Protein AF-A0A2D5K2M2-F1 (afdb_monomer)

Secondary structure (DSSP, 8-state):
-PPPPTT--------HHHHHHHHHHHHT--HHHHHHHHTTPBTT-EEEEEEETTEEEEEEEEE-TTS-GGG--B-

Mean predicted aligned error: 3.93 Å

Sequence (75 aa):
MHDAKKGELIGVFSSGGPIGVSVQTALEAPDMKAAELNWRIYNCSVTKFSFNENRFTLDQFNDTSYLSEELLTYR

pLDDT: mean 91.73, std 9.24, range [45.0, 98.12]

Solvent-accessible surface area (backbone atoms only — not comparable to full-atom values): 4804 Å² total; per-residue (Å²): 131,81,83,81,55,93,91,63,88,83,88,82,91,83,56,49,67,67,50,24,54,50,52,20,63,38,63,71,47,57,68,71,58,26,56,59,52,29,59,66,38,41,64,87,37,47,66,42,70,53,72,58,101,88,46,58,37,74,75,43,74,60,43,49,88,89,55,57,80,94,68,71,45,65,106

Structure (mmCIF, N/CA/C/O backbone):
data_AF-A0A2D5K2M2-F1
#
_entry.id   AF-A0A2D5K2M2-F1
#
loop_
_atom_site.group_PDB
_atom_site.id
_atom_site.type_symbol
_atom_site.label_atom_id
_atom_site.label_alt_id
_atom_site.label_comp_id
_atom_site.label_asym_id
_atom_site.label_entity_id
_atom_site.label_seq_id
_atom_site.pdbx_PDB_ins_code
_atom_site.Cartn_x
_atom_site.Cartn_y
_atom_site.Cartn_z
_atom_site.occupancy
_atom_site.B_iso_or_equiv
_atom_site.auth_seq_id
_atom_site.auth_comp_id
_atom_site.auth_asym_id
_atom_site.auth_atom_id
_atom_site.pdbx_PDB_model_num
ATOM 1 N N . MET A 1 1 ? -19.053 -14.135 6.891 1.00 45.00 1 MET A N 1
ATOM 2 C CA . MET A 1 1 ? -17.656 -13.657 6.908 1.00 45.00 1 MET A CA 1
ATOM 3 C C . MET A 1 1 ? -17.342 -13.361 8.360 1.00 45.00 1 MET A C 1
ATOM 5 O O . MET A 1 1 ? -18.180 -12.747 9.000 1.00 45.00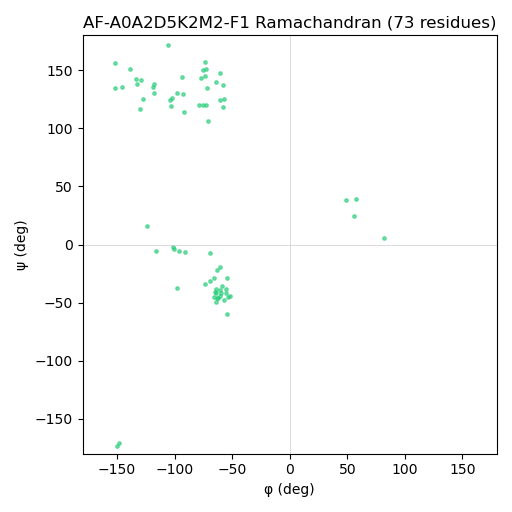 1 MET A O 1
ATOM 9 N N . HIS A 1 2 ? -16.282 -13.953 8.907 1.00 51.12 2 HIS A N 1
ATOM 10 C CA . HIS A 1 2 ? -16.001 -13.933 10.345 1.00 51.12 2 HIS A CA 1
ATOM 11 C C . HIS A 1 2 ? -15.719 -12.510 10.847 1.00 51.12 2 HIS A C 1
ATOM 13 O O . HIS A 1 2 ? -15.040 -11.753 10.156 1.00 51.12 2 HIS A O 1
ATOM 19 N N . ASP A 1 3 ? -16.229 -12.179 12.037 1.00 73.12 3 ASP A N 1
ATOM 20 C CA . ASP A 1 3 ? -15.888 -10.948 12.751 1.00 73.12 3 ASP A CA 1
ATOM 21 C C . ASP A 1 3 ? -14.375 -10.908 12.988 1.00 73.12 3 ASP A C 1
ATOM 23 O O . ASP A 1 3 ? -13.820 -11.790 13.651 1.00 73.12 3 ASP A O 1
ATOM 27 N N . ALA A 1 4 ? -13.709 -9.897 12.431 1.00 75.06 4 ALA A N 1
ATOM 28 C CA . ALA A 1 4 ? -12.306 -9.631 12.709 1.00 75.06 4 ALA A CA 1
ATOM 29 C C . ALA A 1 4 ? -12.135 -9.347 14.204 1.00 75.06 4 ALA A C 1
ATOM 31 O O . ALA A 1 4 ? -12.780 -8.451 14.758 1.00 75.06 4 ALA A O 1
ATOM 32 N N . LYS A 1 5 ? -11.259 -10.092 14.878 1.00 85.81 5 LYS A N 1
ATOM 33 C CA . LYS A 1 5 ? -10.966 -9.836 16.290 1.00 85.81 5 LYS A CA 1
ATOM 34 C C . LYS A 1 5 ? -10.085 -8.598 16.420 1.00 85.81 5 L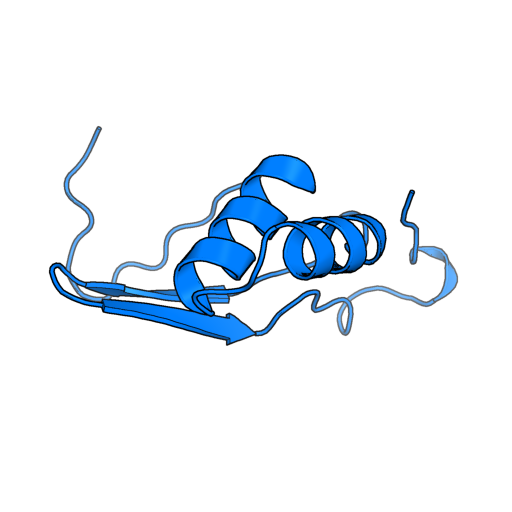YS A C 1
ATOM 36 O O . LYS A 1 5 ? -9.244 -8.303 15.572 1.00 85.81 5 LYS A O 1
ATOM 41 N N . LYS A 1 6 ? -10.223 -7.878 17.535 1.00 84.88 6 LYS A N 1
ATOM 42 C CA . LYS A 1 6 ? -9.337 -6.751 17.846 1.00 84.88 6 LYS A CA 1
ATOM 43 C C . LYS A 1 6 ? -7.876 -7.220 17.865 1.00 84.88 6 LYS A C 1
ATOM 45 O O . LYS A 1 6 ? -7.534 -8.128 18.617 1.00 84.88 6 LYS A O 1
ATOM 50 N N . GLY A 1 7 ? -7.028 -6.559 17.077 1.00 87.00 7 GLY A N 1
ATOM 51 C CA . GLY A 1 7 ? -5.602 -6.883 16.961 1.00 87.00 7 GLY A CA 1
ATOM 52 C C . GLY A 1 7 ? -5.286 -8.042 16.011 1.00 87.00 7 GLY A C 1
ATOM 53 O O . GLY A 1 7 ? -4.132 -8.454 15.937 1.00 87.00 7 GLY A O 1
ATOM 54 N N . GLU A 1 8 ? -6.277 -8.571 15.293 1.00 92.12 8 GLU A N 1
ATOM 55 C CA . GLU A 1 8 ? -6.052 -9.577 14.259 1.00 92.12 8 GLU A CA 1
ATOM 56 C C . GLU A 1 8 ? -5.378 -8.963 13.025 1.00 92.12 8 GLU A C 1
ATOM 58 O O . GLU A 1 8 ? -5.771 -7.898 12.546 1.00 92.12 8 GLU A O 1
ATOM 63 N N . LEU A 1 9 ? -4.356 -9.648 12.505 1.00 94.19 9 LEU A N 1
ATOM 64 C CA . LEU A 1 9 ? -3.690 -9.276 11.261 1.00 94.19 9 LEU A CA 1
ATOM 65 C C . LEU A 1 9 ? -4.362 -10.001 10.093 1.00 94.19 9 LEU A C 1
ATOM 67 O O . LEU A 1 9 ? -4.269 -11.222 9.982 1.00 94.19 9 LEU A O 1
ATOM 71 N N . ILE A 1 10 ? -5.010 -9.242 9.212 1.00 94.81 10 ILE A N 1
ATOM 72 C CA . ILE A 1 10 ? -5.756 -9.781 8.071 1.00 94.81 10 ILE A CA 1
ATOM 73 C C . ILE A 1 10 ? -4.951 -9.581 6.788 1.00 94.81 10 ILE A C 1
ATOM 75 O O . ILE A 1 10 ? -4.590 -8.457 6.440 1.00 94.81 10 ILE A O 1
ATOM 79 N N . GLY A 1 11 ? -4.693 -10.673 6.067 1.00 95.94 11 GLY A N 1
ATOM 80 C CA . GLY A 1 11 ? -4.091 -10.644 4.736 1.00 95.94 11 GLY A CA 1
ATOM 81 C C . GLY A 1 11 ? -5.156 -10.630 3.641 1.00 95.94 11 GLY A C 1
ATOM 82 O O . GLY A 1 11 ? -6.045 -11.479 3.633 1.00 95.94 11 GLY A O 1
ATOM 83 N N . VAL A 1 12 ? -5.047 -9.695 2.696 1.00 96.56 12 VAL A N 1
ATOM 84 C CA . VAL A 1 12 ? -5.927 -9.607 1.523 1.00 96.56 12 VAL A CA 1
ATOM 85 C C . VAL A 1 12 ? -5.068 -9.546 0.264 1.00 96.56 12 VAL A C 1
ATOM 87 O O . VAL A 1 12 ? -4.219 -8.670 0.133 1.00 96.56 12 VAL A O 1
ATOM 90 N N . PHE A 1 13 ? -5.312 -10.461 -0.674 1.00 96.88 13 PHE A N 1
ATOM 91 C CA . PHE A 1 13 ? -4.676 -10.468 -1.992 1.00 96.88 13 PHE A CA 1
ATOM 92 C C . PHE A 1 13 ? -5.677 -9.941 -3.016 1.00 96.88 13 PHE A C 1
ATOM 94 O O . PHE A 1 13 ? -6.763 -10.499 -3.173 1.00 96.88 13 PHE A O 1
ATOM 101 N N . SER A 1 14 ? -5.335 -8.836 -3.673 1.00 94.88 14 SER A N 1
ATOM 102 C CA . SER A 1 14 ? -6.231 -8.122 -4.585 1.00 94.88 14 SER A CA 1
ATOM 103 C C . SER A 1 14 ? -5.444 -7.444 -5.713 1.00 94.88 14 SER A C 1
ATOM 105 O O . SER A 1 14 ? -4.252 -7.691 -5.882 1.00 94.88 14 SER A O 1
ATOM 107 N N . SER A 1 15 ? -6.118 -6.612 -6.504 1.00 93.0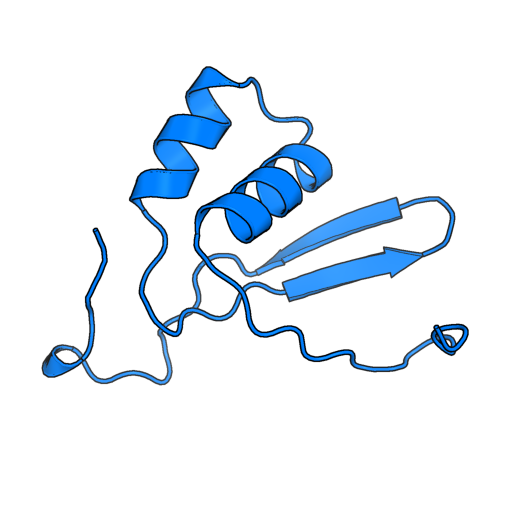0 15 SER A N 1
ATOM 108 C CA . SER A 1 15 ? -5.536 -5.840 -7.608 1.00 93.00 15 SER A CA 1
ATOM 109 C C . SER A 1 15 ? -5.390 -4.354 -7.261 1.00 93.00 15 SER A C 1
ATOM 111 O O . SER A 1 15 ? -5.897 -3.894 -6.236 1.00 93.00 15 SER A O 1
ATOM 113 N N . GLY A 1 16 ? -4.721 -3.593 -8.136 1.00 91.31 16 GLY A N 1
ATOM 114 C CA . GLY A 1 16 ? -4.500 -2.155 -7.957 1.00 91.31 16 GLY A CA 1
ATOM 115 C C . GLY A 1 16 ? -5.789 -1.372 -7.702 1.00 91.31 16 GLY A C 1
ATOM 116 O O . GLY A 1 16 ? -5.843 -0.625 -6.739 1.00 91.31 16 GLY A O 1
ATOM 117 N N . GLY A 1 17 ? -6.861 -1.621 -8.465 1.00 91.56 17 GLY A N 1
ATOM 118 C CA . GLY A 1 17 ? -8.128 -0.884 -8.334 1.00 91.56 17 GLY A CA 1
ATOM 119 C C . GLY A 1 17 ? -8.714 -0.877 -6.910 1.00 91.56 17 GLY A C 1
ATOM 120 O O . GLY A 1 17 ? -8.861 0.197 -6.326 1.00 91.56 17 GLY A O 1
ATOM 121 N N . PRO A 1 18 ? -9.020 -2.045 -6.310 1.00 95.00 18 PRO A N 1
ATOM 122 C CA . PRO A 1 18 ? -9.474 -2.128 -4.920 1.00 95.00 18 PRO A CA 1
ATOM 123 C C . PRO A 1 18 ? -8.485 -1.548 -3.902 1.00 95.00 18 PRO A C 1
ATOM 125 O O . PRO A 1 18 ? -8.911 -0.945 -2.914 1.00 95.00 18 PRO A O 1
ATOM 128 N N . ILE A 1 19 ? -7.176 -1.698 -4.135 1.00 95.69 19 ILE A N 1
ATOM 129 C CA . ILE A 1 19 ? -6.146 -1.103 -3.273 1.00 95.69 19 ILE A CA 1
ATOM 130 C C . ILE A 1 19 ? -6.237 0.422 -3.335 1.00 95.69 19 ILE A C 1
ATOM 132 O O . ILE A 1 19 ? -6.317 1.058 -2.288 1.00 95.69 19 ILE A O 1
ATOM 136 N N . GLY A 1 20 ? -6.284 1.030 -4.522 1.00 94.56 20 GLY A N 1
ATOM 137 C CA . GLY A 1 20 ? -6.347 2.483 -4.629 1.00 94.56 20 GLY A CA 1
ATOM 138 C C . GLY A 1 20 ? -7.668 3.077 -4.170 1.00 94.56 20 GLY A C 1
ATOM 139 O O . GLY A 1 20 ? -7.635 4.151 -3.588 1.00 94.56 20 GLY A O 1
ATOM 140 N N . VAL A 1 21 ? -8.805 2.385 -4.315 1.00 94.44 21 VAL A N 1
ATOM 141 C CA . VAL A 1 21 ? -10.069 2.825 -3.685 1.00 94.44 21 VAL A CA 1
ATOM 142 C C . VAL A 1 21 ? -9.954 2.793 -2.159 1.00 94.44 21 VAL A C 1
ATOM 144 O O . VAL A 1 21 ? -10.427 3.702 -1.477 1.00 94.44 21 VAL A O 1
ATOM 147 N N . SER A 1 22 ? -9.274 1.787 -1.604 1.00 96.12 22 SER A N 1
ATOM 148 C CA . SER A 1 22 ? -9.019 1.708 -0.161 1.00 96.12 22 SER A CA 1
ATOM 149 C C . SER A 1 22 ? -8.100 2.848 0.299 1.00 96.12 22 SER A C 1
ATOM 151 O O . SER A 1 22 ? -8.410 3.540 1.265 1.00 96.12 22 SER A O 1
ATOM 153 N N . VAL A 1 23 ? -7.013 3.119 -0.431 1.00 96.38 23 VAL A N 1
ATOM 154 C CA . VAL A 1 23 ? -6.118 4.263 -0.173 1.00 96.38 23 VAL A CA 1
ATOM 155 C C . VAL A 1 23 ? -6.868 5.590 -0.293 1.00 96.38 23 VAL A C 1
ATOM 157 O O . VAL A 1 23 ? -6.733 6.443 0.579 1.00 96.38 23 VAL A O 1
ATOM 160 N N . GLN A 1 24 ? -7.692 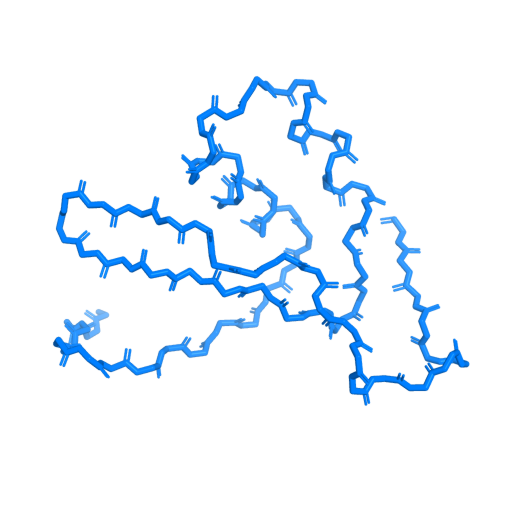5.753 -1.329 1.00 96.00 24 GLN A N 1
ATOM 161 C CA . GLN A 1 24 ? -8.532 6.931 -1.524 1.00 96.00 24 GLN A CA 1
ATOM 162 C C . GLN A 1 24 ? -9.451 7.153 -0.328 1.00 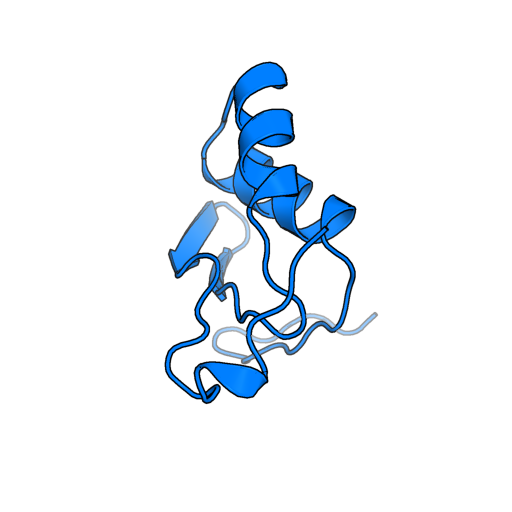96.00 24 GLN A C 1
ATOM 164 O O . GLN A 1 24 ? -9.516 8.265 0.186 1.00 96.00 24 GLN A O 1
ATOM 169 N N . THR A 1 25 ? -10.117 6.092 0.128 1.00 95.56 25 THR A N 1
ATOM 170 C CA . THR A 1 25 ? -11.022 6.136 1.279 1.00 95.56 25 THR A CA 1
ATOM 171 C C . THR A 1 25 ? -10.268 6.526 2.549 1.00 95.56 25 THR A C 1
ATOM 173 O O . THR A 1 25 ? -10.714 7.405 3.275 1.00 95.56 25 THR A O 1
ATOM 176 N N . ALA A 1 26 ? -9.100 5.925 2.801 1.00 96.56 26 ALA A N 1
ATOM 177 C CA . ALA A 1 26 ? -8.290 6.212 3.986 1.00 96.56 26 ALA A CA 1
ATOM 178 C C . ALA A 1 26 ? -7.732 7.645 4.024 1.00 96.56 26 ALA A C 1
ATOM 180 O O . ALA A 1 26 ? -7.459 8.163 5.104 1.00 96.56 26 ALA A O 1
ATOM 181 N N . LEU A 1 27 ? -7.504 8.252 2.857 1.00 94.88 27 LEU A N 1
ATOM 182 C CA . LEU A 1 27 ? -6.933 9.594 2.720 1.00 94.88 27 LEU A CA 1
ATOM 183 C C . LEU A 1 27 ? -7.976 10.676 2.421 1.00 94.88 27 LEU A C 1
ATOM 185 O O . LEU A 1 27 ? -7.595 11.834 2.271 1.00 94.88 27 LEU A O 1
ATOM 189 N N . GLU A 1 28 ? -9.251 10.302 2.271 1.00 94.81 28 GLU A N 1
ATOM 190 C CA . GLU A 1 28 ? -10.316 11.182 1.770 1.00 94.81 28 GLU A CA 1
ATOM 191 C C . GLU A 1 28 ? -9.895 11.909 0.474 1.00 94.81 28 GLU A C 1
ATOM 193 O O . GLU A 1 28 ? -10.148 13.096 0.262 1.00 94.81 28 GLU A O 1
ATOM 198 N N . ALA A 1 29 ? -9.176 11.192 -0.397 1.00 94.81 29 ALA A N 1
ATOM 199 C CA . ALA A 1 29 ? -8.535 11.792 -1.557 1.00 94.81 29 ALA A CA 1
ATOM 200 C C . ALA A 1 29 ? -9.547 12.073 -2.690 1.00 94.81 29 ALA A C 1
ATOM 202 O O . ALA A 1 29 ? -10.425 11.246 -2.958 1.00 94.81 29 ALA A O 1
ATOM 203 N N . PRO A 1 30 ? -9.396 13.186 -3.434 1.00 94.94 30 PRO A N 1
ATOM 204 C CA . PRO A 1 30 ? -10.192 13.441 -4.633 1.00 94.94 30 PRO A CA 1
ATOM 205 C C . PRO A 1 30 ? -9.988 12.367 -5.712 1.00 94.94 30 PRO A C 1
ATOM 207 O O . PRO A 1 30 ? -8.870 11.881 -5.893 1.00 94.94 30 PRO A O 1
ATOM 210 N N . ASP A 1 31 ? -11.028 12.078 -6.499 1.00 91.75 31 ASP A N 1
ATOM 211 C CA . ASP A 1 31 ? -11.036 11.005 -7.513 1.00 91.75 31 ASP A CA 1
ATOM 212 C C . ASP A 1 31 ? -9.848 11.055 -8.478 1.00 91.75 31 ASP A C 1
ATOM 214 O O . ASP A 1 31 ? -9.198 10.044 -8.738 1.00 91.75 31 ASP A O 1
ATOM 218 N N . MET A 1 32 ? -9.504 12.248 -8.971 1.00 91.50 32 MET A N 1
ATOM 219 C CA . MET A 1 32 ? -8.363 12.417 -9.876 1.00 91.50 32 MET A CA 1
ATOM 220 C C . MET A 1 32 ? -7.041 11.995 -9.226 1.00 91.50 32 MET A C 1
ATOM 222 O O . MET A 1 32 ? -6.209 11.359 -9.868 1.00 91.50 32 MET A O 1
ATOM 226 N N . LYS A 1 33 ? -6.851 12.302 -7.937 1.00 86.94 33 LYS A N 1
ATOM 227 C CA . LYS A 1 33 ? -5.641 11.913 -7.202 1.00 86.94 33 LYS A CA 1
ATOM 228 C C . LYS A 1 33 ? -5.627 10.422 -6.891 1.00 86.94 33 LYS A C 1
ATOM 230 O O . LYS A 1 33 ? -4.566 9.807 -6.943 1.00 86.94 33 LYS A O 1
ATOM 235 N N . ALA A 1 34 ? -6.788 9.827 -6.636 1.00 87.81 34 ALA A N 1
ATOM 236 C CA . ALA A 1 34 ? -6.920 8.385 -6.479 1.00 87.81 34 ALA A CA 1
ATOM 237 C C . ALA A 1 34 ? -6.584 7.623 -7.770 1.00 87.81 34 ALA A C 1
ATOM 239 O O . ALA A 1 34 ? -5.883 6.612 -7.725 1.00 87.81 3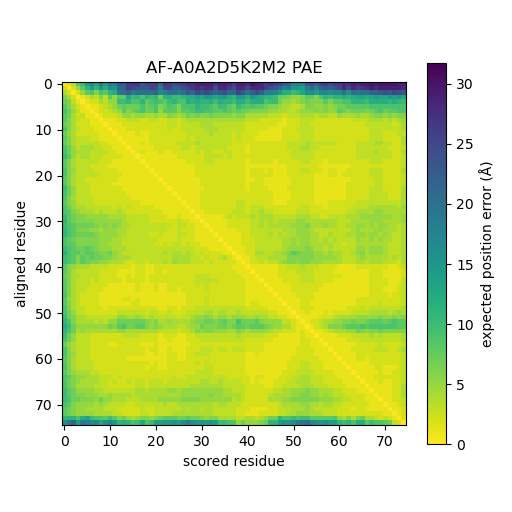4 ALA A O 1
ATOM 240 N N . ALA A 1 35 ? -7.027 8.126 -8.926 1.00 87.56 35 ALA A N 1
ATOM 241 C CA . ALA A 1 35 ? -6.684 7.559 -10.227 1.00 87.56 35 ALA A CA 1
ATOM 242 C C . ALA A 1 35 ? -5.171 7.635 -10.504 1.00 87.56 35 ALA A C 1
ATOM 244 O O . ALA A 1 35 ? -4.565 6.631 -10.875 1.00 87.56 35 ALA A O 1
ATOM 245 N N . GLU A 1 36 ? -4.546 8.790 -10.248 1.00 89.06 36 GLU A N 1
ATOM 246 C CA . GLU A 1 36 ? -3.090 8.954 -10.365 1.00 89.06 36 GLU A CA 1
ATOM 247 C C . GLU A 1 36 ? -2.318 7.996 -9.440 1.00 89.06 36 GLU A C 1
ATOM 249 O O . GLU A 1 36 ? -1.315 7.416 -9.853 1.00 89.06 36 GLU A O 1
ATOM 254 N N . LEU A 1 37 ? -2.780 7.810 -8.196 1.00 85.62 37 LEU A N 1
ATOM 255 C CA . LEU A 1 37 ? -2.179 6.876 -7.235 1.00 85.62 37 LEU A CA 1
ATOM 256 C C . LEU A 1 37 ? -2.306 5.421 -7.689 1.00 85.62 37 LEU A C 1
ATOM 258 O O . LEU A 1 37 ? -1.350 4.657 -7.556 1.00 85.62 37 LEU A O 1
ATOM 262 N N . ASN A 1 38 ? -3.459 5.047 -8.245 1.00 87.12 38 ASN A N 1
ATOM 263 C CA . ASN A 1 38 ? -3.723 3.697 -8.736 1.00 87.12 38 ASN A CA 1
ATOM 264 C C . ASN A 1 38 ? -2.684 3.235 -9.767 1.00 87.12 38 ASN A C 1
ATOM 266 O O . ASN A 1 38 ? -2.196 2.111 -9.681 1.00 87.12 38 ASN A O 1
ATOM 270 N N . TRP A 1 39 ? -2.279 4.114 -10.688 1.00 87.94 39 TRP A N 1
ATOM 271 C CA . TRP A 1 39 ? -1.270 3.814 -11.717 1.00 87.94 39 TRP A CA 1
ATOM 272 C C . TRP A 1 39 ? 0.155 3.636 -11.183 1.00 87.94 39 TRP A C 1
ATOM 274 O O . TRP A 1 39 ? 1.066 3.292 -11.932 1.00 87.94 39 TRP A O 1
ATOM 284 N N . ARG A 1 40 ? 0.388 3.905 -9.896 1.00 91.19 40 ARG A N 1
ATOM 285 C CA . ARG A 1 40 ? 1.712 3.794 -9.272 1.00 91.19 40 ARG A CA 1
ATOM 286 C C . ARG A 1 40 ? 1.882 2.506 -8.472 1.00 91.19 40 ARG A C 1
ATOM 288 O O . ARG A 1 40 ? 2.967 2.299 -7.934 1.00 91.19 40 ARG A O 1
ATOM 295 N N . ILE A 1 41 ? 0.843 1.677 -8.353 1.00 95.19 41 ILE A N 1
ATOM 296 C CA . ILE A 1 41 ? 0.858 0.476 -7.513 1.00 95.19 41 ILE A CA 1
ATOM 297 C C . ILE A 1 41 ? 1.676 -0.625 -8.193 1.00 95.19 41 ILE A C 1
ATOM 299 O O . ILE A 1 41 ? 1.335 -1.089 -9.280 1.00 95.19 41 ILE A O 1
ATOM 303 N N . TYR A 1 42 ? 2.740 -1.073 -7.528 1.00 96.94 42 TYR A N 1
ATOM 304 C CA . TYR A 1 42 ? 3.538 -2.208 -7.975 1.00 96.94 42 TYR A CA 1
ATOM 305 C C . TYR A 1 42 ? 2.812 -3.528 -7.747 1.00 96.94 42 TYR A C 1
ATOM 307 O O . TYR A 1 42 ? 2.121 -3.730 -6.740 1.00 96.94 42 TYR A O 1
ATOM 315 N N . ASN A 1 43 ? 3.024 -4.456 -8.679 1.00 95.81 43 ASN A N 1
ATOM 316 C CA . ASN A 1 43 ? 2.671 -5.853 -8.502 1.00 95.81 43 ASN A CA 1
ATOM 317 C C . ASN A 1 43 ? 3.388 -6.393 -7.270 1.00 95.81 43 ASN A C 1
ATOM 319 O O . ASN A 1 43 ? 4.564 -6.107 -7.045 1.00 95.81 43 ASN A O 1
ATOM 323 N N . CYS A 1 44 ? 2.658 -7.174 -6.478 1.00 96.25 44 CYS A N 1
ATOM 324 C CA . CYS A 1 44 ? 3.145 -7.683 -5.203 1.00 96.25 44 CYS A CA 1
ATOM 325 C C . CYS A 1 44 ? 3.611 -6.570 -4.249 1.00 96.25 44 CYS A C 1
ATOM 327 O O . CYS A 1 44 ? 4.427 -6.832 -3.381 1.00 96.25 44 CYS A O 1
ATOM 329 N N . SER A 1 45 ? 3.136 -5.330 -4.355 1.00 97.38 45 SER A N 1
ATOM 330 C CA . SER A 1 45 ? 3.374 -4.365 -3.278 1.00 97.38 45 SER A CA 1
ATOM 331 C C . SER A 1 45 ? 2.524 -4.691 -2.048 1.00 97.38 45 SER A C 1
ATOM 333 O O . SER A 1 45 ? 1.430 -5.250 -2.154 1.00 97.38 45 SER A O 1
ATOM 335 N N . VAL A 1 46 ? 3.017 -4.324 -0.865 1.00 98.12 46 VAL A N 1
ATOM 336 C CA . VAL A 1 46 ? 2.256 -4.414 0.386 1.00 98.12 46 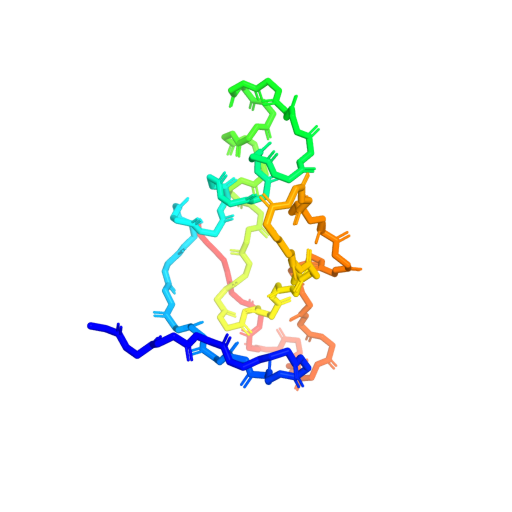VAL A CA 1
ATOM 337 C C . VAL A 1 46 ? 1.740 -3.028 0.763 1.00 98.12 46 VAL A C 1
ATOM 339 O O . VAL A 1 46 ? 2.499 -2.068 0.881 1.00 98.12 46 VAL A O 1
ATOM 342 N N . THR A 1 47 ? 0.430 -2.927 0.978 1.00 97.94 47 THR A N 1
ATOM 343 C CA . THR A 1 47 ? -0.226 -1.737 1.537 1.00 97.94 47 THR A CA 1
ATOM 344 C C . THR A 1 47 ? -0.876 -2.127 2.859 1.00 97.94 47 THR A C 1
ATOM 346 O O . THR A 1 47 ? -1.563 -3.146 2.929 1.00 97.94 47 THR A O 1
ATOM 349 N N . LYS A 1 48 ? -0.628 -1.350 3.917 1.00 98.00 48 LYS A N 1
ATOM 350 C CA . LYS A 1 48 ? -1.091 -1.638 5.280 1.00 98.00 48 LYS A CA 1
ATOM 351 C C . LYS A 1 48 ? -2.030 -0.551 5.767 1.00 98.00 48 LYS A C 1
ATOM 353 O O . LYS A 1 48 ? -1.759 0.639 5.590 1.00 98.00 48 LYS A O 1
ATOM 358 N N . PHE A 1 49 ? -3.091 -0.995 6.427 1.00 97.62 49 PHE A N 1
ATOM 359 C CA . PHE A 1 49 ? -4.072 -0.133 7.056 1.00 97.62 49 PHE A CA 1
ATOM 360 C C . PHE A 1 49 ? -4.295 -0.553 8.502 1.00 97.62 49 PHE A C 1
ATOM 362 O O . PHE A 1 49 ? -4.404 -1.745 8.799 1.00 97.62 49 PHE A O 1
ATOM 369 N N . SER A 1 50 ? -4.469 0.441 9.361 1.00 95.62 50 SER A N 1
ATOM 370 C CA . SER A 1 50 ? -5.031 0.273 10.692 1.00 95.62 50 SER A CA 1
ATOM 371 C C . SER A 1 50 ? -6.508 0.631 10.638 1.00 95.62 50 SER A C 1
ATOM 373 O O . SER A 1 50 ? -6.880 1.690 10.124 1.00 95.62 50 SER A O 1
ATOM 375 N N . PHE A 1 51 ? -7.359 -0.241 11.177 1.00 93.00 51 PHE A N 1
ATOM 376 C CA . PHE A 1 51 ? -8.801 -0.031 11.152 1.00 93.00 51 PHE A CA 1
ATOM 377 C C . PHE A 1 51 ? -9.489 -0.405 12.466 1.00 93.00 51 PHE A C 1
ATOM 379 O O . PHE A 1 51 ? -9.031 -1.260 13.224 1.00 93.00 51 PHE A O 1
ATOM 386 N N . ASN A 1 52 ? -10.598 0.272 12.738 1.00 90.56 52 ASN A N 1
ATOM 387 C CA . ASN A 1 52 ? -11.586 -0.067 13.755 1.00 90.56 52 ASN A CA 1
ATOM 388 C C . ASN A 1 52 ? -12.964 0.432 13.288 1.00 90.56 52 ASN A C 1
ATOM 390 O O . ASN A 1 52 ? -13.093 0.926 12.171 1.00 90.56 52 ASN A O 1
ATOM 394 N N . GLU A 1 53 ? -13.982 0.331 14.140 1.00 86.00 53 GLU A N 1
ATOM 395 C CA . GLU A 1 53 ? -15.357 0.735 13.810 1.00 86.00 53 GLU A CA 1
ATOM 396 C C . GLU A 1 53 ? -15.490 2.188 13.317 1.00 86.00 53 GLU A C 1
ATOM 398 O O . GLU A 1 53 ? -16.373 2.478 12.518 1.00 86.00 53 GLU A O 1
ATOM 403 N N . ASN A 1 54 ? -14.604 3.091 13.749 1.00 88.62 54 ASN A N 1
ATOM 404 C CA . ASN A 1 54 ? -14.703 4.531 13.492 1.00 88.62 54 ASN A CA 1
ATOM 405 C C . ASN A 1 54 ? -13.562 5.093 12.638 1.00 88.62 54 ASN A C 1
ATOM 407 O O . ASN A 1 54 ? -13.550 6.287 12.344 1.00 88.62 54 ASN A O 1
ATOM 411 N N . ARG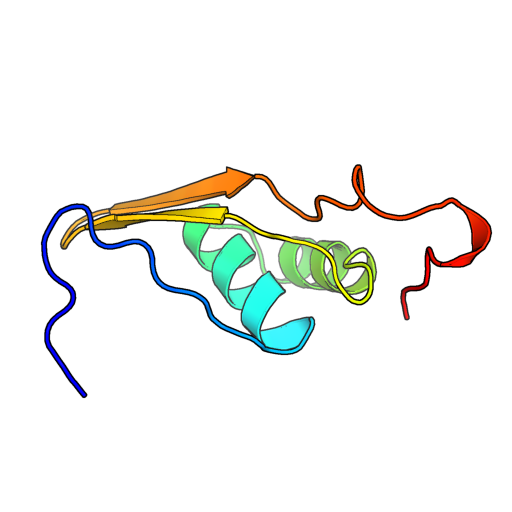 A 1 55 ? -12.547 4.289 12.307 1.00 90.44 55 ARG A N 1
ATOM 412 C CA . ARG A 1 55 ? -11.331 4.785 11.658 1.00 90.44 55 ARG A CA 1
ATOM 413 C C . ARG A 1 55 ? -10.773 3.761 10.691 1.00 90.44 55 ARG A C 1
ATOM 415 O O . ARG A 1 55 ? -10.619 2.598 11.044 1.00 90.44 55 ARG A O 1
ATOM 422 N N . PHE A 1 56 ? -10.382 4.239 9.518 1.00 95.44 56 PHE A N 1
ATOM 423 C CA . PHE A 1 56 ? -9.609 3.505 8.528 1.00 95.44 56 PHE A CA 1
ATOM 424 C C . PHE A 1 56 ? -8.435 4.395 8.118 1.00 95.44 56 PHE A C 1
ATOM 426 O O . PHE A 1 56 ? -8.638 5.514 7.659 1.00 95.44 56 PHE A O 1
ATOM 433 N N . THR A 1 57 ? -7.201 3.979 8.387 1.00 97.00 57 THR A N 1
ATOM 434 C CA . THR A 1 57 ? -6.014 4.822 8.190 1.00 97.00 57 THR A CA 1
ATOM 435 C C . THR A 1 57 ? -4.930 4.058 7.465 1.00 97.00 57 THR A C 1
ATOM 437 O O . THR A 1 57 ? -4.693 2.888 7.745 1.00 97.00 57 THR A O 1
ATOM 440 N N . LEU A 1 58 ? -4.282 4.745 6.529 1.00 97.56 58 LEU A N 1
ATOM 441 C CA . LEU A 1 58 ? -3.145 4.239 5.783 1.00 97.56 58 LEU A CA 1
ATOM 442 C C . LEU A 1 58 ? -1.874 4.332 6.632 1.00 97.56 58 LEU A C 1
ATOM 444 O O . LEU A 1 58 ? -1.462 5.429 7.002 1.00 97.56 58 LEU A O 1
ATOM 448 N N . ASP A 1 59 ? -1.239 3.191 6.882 1.00 97.69 59 ASP A N 1
ATOM 449 C CA . ASP A 1 59 ? 0.029 3.124 7.616 1.00 97.69 59 ASP A CA 1
ATOM 450 C C . ASP A 1 59 ? 1.223 3.041 6.660 1.00 97.69 59 ASP A C 1
ATOM 452 O O . ASP A 1 59 ? 2.285 3.606 6.912 1.00 97.69 59 ASP A O 1
ATOM 456 N N . GLN A 1 60 ? 1.056 2.318 5.549 1.00 97.69 60 GLN A N 1
ATOM 457 C CA . GLN A 1 60 ? 2.106 2.095 4.561 1.00 97.69 60 GLN A CA 1
ATOM 458 C C . GLN A 1 60 ? 1.483 1.878 3.185 1.00 97.69 60 GLN A C 1
ATOM 460 O O . GLN A 1 60 ? 0.538 1.103 3.053 1.00 97.69 60 GLN A O 1
ATOM 465 N N . PHE A 1 61 ? 2.032 2.522 2.158 1.00 96.50 61 PHE A N 1
ATOM 466 C CA . PHE A 1 61 ? 1.574 2.390 0.778 1.00 96.50 61 PHE A CA 1
ATOM 467 C C . PHE A 1 61 ? 2.677 1.833 -0.109 1.00 96.50 61 PHE A C 1
ATOM 469 O O . PHE A 1 61 ? 3.803 2.327 -0.065 1.00 96.50 61 PHE A O 1
ATOM 476 N N . ASN A 1 62 ? 2.308 0.869 -0.955 1.00 96.62 62 ASN A N 1
ATOM 477 C CA . ASN A 1 62 ? 3.114 0.434 -2.092 1.00 96.62 62 ASN A CA 1
ATOM 478 C C . ASN A 1 62 ? 4.528 -0.060 -1.714 1.00 96.62 62 ASN A C 1
ATOM 480 O O . ASN A 1 62 ? 5.501 0.233 -2.405 1.00 96.62 62 ASN A O 1
ATOM 484 N N . ASP A 1 63 ? 4.652 -0.781 -0.595 1.00 97.81 63 ASP A N 1
ATOM 485 C CA . ASP A 1 63 ? 5.937 -1.290 -0.117 1.00 97.81 63 ASP A CA 1
ATOM 486 C C . ASP A 1 63 ? 6.430 -2.447 -0.981 1.00 97.81 63 ASP A C 1
ATOM 488 O O . ASP A 1 63 ? 5.786 -3.494 -1.072 1.00 97.81 63 ASP A O 1
ATOM 492 N N . THR A 1 64 ? 7.596 -2.250 -1.581 1.00 97.75 64 THR A N 1
ATOM 493 C CA . THR A 1 64 ? 8.316 -3.243 -2.378 1.00 97.75 64 THR A CA 1
ATOM 494 C C . THR A 1 64 ? 9.729 -3.474 -1.850 1.00 97.75 64 THR A C 1
ATOM 496 O O . THR A 1 64 ? 10.554 -4.035 -2.560 1.00 97.75 64 THR A O 1
ATOM 499 N N . SER A 1 65 ? 10.041 -3.044 -0.622 1.00 97.25 65 SER A N 1
ATOM 500 C CA . SER A 1 65 ? 11.396 -3.121 -0.046 1.00 97.25 65 SER A CA 1
ATOM 501 C C . SER A 1 65 ? 11.951 -4.546 0.062 1.00 97.25 65 SER A C 1
ATOM 503 O O . SER A 1 65 ? 13.160 -4.738 0.160 1.00 97.25 65 SER A O 1
ATOM 505 N N . TYR A 1 66 ? 11.071 -5.545 0.029 1.00 96.56 66 TYR A N 1
ATOM 506 C CA . TYR A 1 66 ? 11.412 -6.964 0.053 1.00 96.56 66 TYR A CA 1
ATOM 507 C C . TYR A 1 66 ? 11.601 -7.579 -1.345 1.00 96.56 66 TYR A C 1
ATOM 509 O O . TYR A 1 66 ? 11.983 -8.745 -1.449 1.00 96.56 66 TYR A O 1
ATOM 517 N N . LEU A 1 67 ? 11.310 -6.829 -2.412 1.00 97.25 67 LEU A N 1
ATOM 518 C CA . LEU A 1 67 ? 11.516 -7.247 -3.796 1.00 97.25 67 LEU A CA 1
ATOM 519 C C . LEU A 1 67 ? 12.882 -6.762 -4.291 1.00 97.25 67 LEU A C 1
ATOM 521 O O . LEU A 1 67 ? 13.323 -5.662 -3.962 1.00 97.25 67 LEU A O 1
ATOM 525 N N . SER A 1 68 ? 13.542 -7.573 -5.119 1.00 97.06 68 SER A N 1
ATOM 526 C CA . SER A 1 68 ? 14.702 -7.119 -5.886 1.00 97.06 68 SER A CA 1
ATOM 527 C C . SER A 1 68 ? 14.265 -6.205 -7.033 1.00 97.06 68 SER A C 1
ATOM 529 O O . SER A 1 68 ? 13.134 -6.289 -7.514 1.00 97.06 68 SER A O 1
ATOM 531 N N . GLU A 1 69 ? 15.180 -5.355 -7.502 1.00 94.06 69 GLU A N 1
ATOM 532 C CA .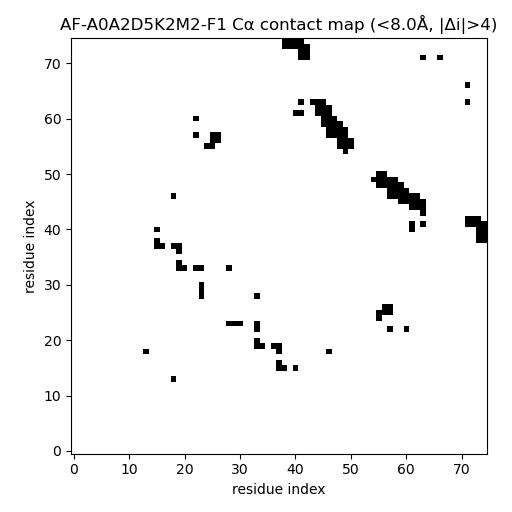 GLU A 1 69 ? 14.916 -4.389 -8.577 1.00 94.06 69 GLU A CA 1
ATOM 533 C C . GLU A 1 69 ? 14.382 -5.056 -9.857 1.00 94.06 69 GLU A C 1
ATOM 535 O O . GLU A 1 69 ? 13.449 -4.556 -10.479 1.00 94.06 69 GLU A O 1
ATOM 540 N N . GLU A 1 70 ? 14.896 -6.241 -10.194 1.00 96.62 70 GLU A N 1
ATOM 541 C CA . GLU A 1 70 ? 14.489 -7.027 -11.368 1.00 96.62 70 GLU A CA 1
ATOM 542 C C . GLU A 1 70 ? 13.022 -7.491 -11.330 1.00 96.62 70 GLU A C 1
ATOM 544 O O . GLU A 1 70 ? 12.439 -7.799 -12.369 1.00 96.62 70 GLU A O 1
ATOM 549 N N . LEU A 1 71 ? 12.417 -7.554 -10.140 1.00 95.81 71 LEU A N 1
ATOM 550 C CA . LEU A 1 71 ? 11.032 -7.985 -9.944 1.00 95.81 71 LEU A CA 1
ATOM 551 C C . LEU A 1 71 ? 10.049 -6.809 -9.870 1.00 95.81 71 LEU A C 1
ATOM 553 O O . LEU A 1 71 ? 8.833 -7.027 -9.824 1.00 95.81 71 LEU A O 1
ATOM 557 N N . LEU A 1 72 ? 10.543 -5.567 -9.868 1.00 96.00 72 LEU A N 1
ATOM 558 C CA . LEU A 1 72 ? 9.702 -4.379 -9.787 1.00 96.00 72 LEU A CA 1
ATOM 559 C C . LEU A 1 72 ? 8.935 -4.179 -11.095 1.00 96.00 72 LEU A C 1
ATOM 561 O O . LEU A 1 72 ? 9.471 -3.748 -12.113 1.00 96.00 72 LEU A O 1
ATOM 565 N N . THR A 1 73 ? 7.636 -4.467 -11.053 1.00 94.38 73 THR A N 1
ATOM 566 C CA . THR A 1 73 ? 6.726 -4.283 -12.187 1.00 94.38 73 THR A CA 1
ATOM 567 C C . THR A 1 73 ? 5.446 -3.587 -11.735 1.00 94.38 73 THR A C 1
ATOM 569 O O . THR A 1 73 ? 4.945 -3.843 -10.644 1.00 94.38 73 THR A O 1
ATOM 572 N N . TYR A 1 74 ? 4.909 -2.705 -12.570 1.00 87.44 74 TYR A N 1
ATOM 573 C CA . TYR A 1 74 ? 3.624 -2.023 -12.390 1.00 87.44 74 TYR A CA 1
ATOM 574 C C . TYR A 1 74 ? 3.062 -1.693 -13.775 1.00 87.44 74 TYR A C 1
ATOM 576 O O . TYR A 1 74 ? 3.821 -1.660 -14.750 1.00 87.44 74 TYR A O 1
ATOM 584 N N . ARG A 1 75 ? 1.745 -1.528 -13.891 1.00 66.38 75 ARG A N 1
ATOM 585 C CA . ARG A 1 75 ? 1.070 -1.163 -15.143 1.00 66.38 75 ARG A CA 1
ATOM 586 C C . ARG A 1 75 ? -0.087 -0.221 -14.878 1.00 66.38 75 ARG A C 1
ATOM 588 O O . ARG A 1 75 ? -0.784 -0.445 -13.866 1.00 66.38 75 ARG A O 1
#

Foldseek 3Di:
DDDQDVPDDDDDDDALVVVLVLVCVQVVHDPVVSVVLSQVAWDPFDWDWDDDPVHTHTPDGRHPVVPDPVRTDGD

Radius of gyration: 13.36 Å; Cα contacts (8 Å, |Δi|>4): 75; chains: 1; bounding box: 33×27×33 Å